Protein AF-A0A6P0I2V1-F1 (afdb_monomer_lite)

Secondary structure (DSSP, 8-state):
-------PPPPHHHHHHHHHHHHHHHHHHHHHHHHHHHHHTSPPP---TTS----B-TTSPBPPGGGT-

Sequence (69 aa):
MEESLPLEYPSMSRRQLLNFFTGAVVATTASAALYPAAKFFVTPGESNKDGSIIARDRLGYPIPASQIL

pLDDT: mean 87.05, std 12.36, range [44.97, 98.38]

Structure (mmCIF, N/CA/C/O backbone):
data_AF-A0A6P0I2V1-F1
#
_entry.id   AF-A0A6P0I2V1-F1
#
loop_
_atom_site.group_PDB
_atom_site.id
_atom_site.type_symbol
_atom_site.label_atom_id
_atom_site.label_alt_id
_atom_site.label_comp_id
_atom_site.label_asym_id
_atom_site.label_entity_id
_atom_site.label_seq_id
_atom_site.pdbx_PDB_ins_code
_atom_site.Cartn_x
_atom_site.Cartn_y
_atom_site.Cartn_z
_atom_site.occupancy
_atom_site.B_iso_or_equiv
_atom_site.auth_seq_id
_atom_site.auth_comp_id
_atom_site.auth_asym_id
_atom_site.auth_atom_id
_atom_site.pdbx_PDB_model_num
ATOM 1 N N . MET A 1 1 ? -29.306 -23.249 38.742 1.00 44.97 1 MET A N 1
ATOM 2 C CA . MET A 1 1 ? -29.144 -21.840 39.139 1.00 44.97 1 MET A CA 1
ATOM 3 C C . MET A 1 1 ? -28.262 -21.217 38.075 1.00 44.97 1 MET A C 1
ATOM 5 O O . MET A 1 1 ? -27.062 -21.448 38.111 1.00 44.97 1 MET A O 1
ATOM 9 N N . GLU A 1 2 ? -28.838 -20.580 37.052 1.00 53.06 2 GLU A N 1
ATOM 10 C CA . GLU A 1 2 ? -28.039 -19.745 36.153 1.00 53.06 2 GLU A CA 1
ATOM 11 C C . GLU A 1 2 ? -27.539 -18.541 36.953 1.00 53.06 2 GLU A C 1
ATOM 13 O O . GLU A 1 2 ? -28.324 -17.678 37.343 1.00 53.06 2 GLU A O 1
ATOM 18 N N . GLU A 1 3 ? -26.235 -18.486 37.215 1.00 58.22 3 GLU A N 1
ATOM 19 C CA . GLU A 1 3 ? -25.588 -17.231 37.583 1.00 58.22 3 GLU A CA 1
ATOM 20 C C . GLU A 1 3 ? -25.620 -16.311 36.360 1.00 58.22 3 GLU A C 1
ATOM 22 O O . GLU A 1 3 ? -24.740 -16.332 35.499 1.00 58.22 3 GLU A O 1
ATOM 27 N N . SER A 1 4 ? -26.684 -15.519 36.248 1.00 65.69 4 SER A N 1
ATOM 28 C CA . SER A 1 4 ? -26.719 -14.400 35.320 1.00 65.69 4 SER A CA 1
ATOM 29 C C . SER A 1 4 ? -25.683 -13.383 35.792 1.00 65.69 4 SER A C 1
ATOM 31 O O . SER A 1 4 ? -25.915 -12.672 36.772 1.00 65.69 4 SER A O 1
ATOM 33 N N . LEU A 1 5 ? -24.533 -13.324 35.117 1.00 68.81 5 LEU A N 1
ATOM 34 C CA . LEU A 1 5 ? -23.563 -12.250 35.313 1.00 68.81 5 LEU A CA 1
ATOM 35 C C . LEU A 1 5 ? -24.310 -10.909 35.216 1.00 68.81 5 LEU A C 1
ATOM 37 O O . LEU A 1 5 ? -25.008 -10.695 34.218 1.00 68.81 5 LEU A O 1
ATOM 41 N N . PRO A 1 6 ? -24.210 -10.008 36.209 1.00 66.25 6 PRO A N 1
ATOM 42 C CA . PRO A 1 6 ? -24.835 -8.700 36.110 1.00 66.25 6 PRO A CA 1
ATOM 43 C C . PRO A 1 6 ? -24.169 -7.944 34.956 1.00 66.25 6 PRO A C 1
ATOM 45 O O . PRO A 1 6 ? -23.046 -7.455 35.071 1.00 66.25 6 PRO A O 1
ATOM 48 N N . LEU A 1 7 ? -24.849 -7.897 33.808 1.00 70.69 7 LEU A N 1
ATOM 49 C CA . LEU A 1 7 ? -24.422 -7.140 32.636 1.00 70.69 7 LEU A CA 1
ATOM 50 C C . LEU A 1 7 ? -24.626 -5.655 32.927 1.00 70.69 7 LEU A C 1
ATOM 52 O O . LEU A 1 7 ? -25.648 -5.058 32.594 1.00 70.69 7 LEU A O 1
ATOM 56 N N . GLU A 1 8 ? -23.649 -5.067 33.607 1.00 79.38 8 GLU A N 1
ATOM 57 C CA . GLU A 1 8 ? -23.631 -3.642 33.883 1.00 79.38 8 GLU A CA 1
ATOM 58 C C . GLU A 1 8 ? -23.514 -2.870 32.562 1.00 79.38 8 GLU A C 1
ATOM 60 O O . GLU A 1 8 ? -22.637 -3.136 31.732 1.00 79.38 8 GLU A O 1
ATOM 65 N N . TYR A 1 9 ? -24.412 -1.908 32.337 1.00 84.62 9 TYR A N 1
ATOM 66 C CA . TYR A 1 9 ? -24.381 -1.125 31.109 1.00 84.62 9 TYR A CA 1
ATOM 67 C C . TYR A 1 9 ? -23.047 -0.370 30.997 1.00 84.62 9 TYR A C 1
ATOM 69 O O . TYR A 1 9 ? -22.620 0.302 31.943 1.00 84.62 9 TYR A O 1
ATOM 77 N N . PRO A 1 10 ? -22.380 -0.405 29.831 1.00 86.12 10 PRO A N 1
ATOM 78 C CA . PRO A 1 10 ? -21.127 0.307 29.664 1.00 86.12 10 PRO A CA 1
ATOM 79 C C . PRO A 1 10 ? -21.369 1.809 29.822 1.00 86.12 10 PRO A C 1
ATOM 81 O O . PRO A 1 10 ? -22.274 2.369 29.195 1.00 86.12 10 PRO A O 1
ATOM 84 N N . SER A 1 11 ? -20.545 2.453 30.650 1.00 92.88 11 SER A N 1
ATOM 85 C CA . SER A 1 11 ? -20.526 3.906 30.835 1.00 92.88 11 SER A CA 1
ATOM 86 C C . SER A 1 11 ? -20.201 4.629 29.522 1.00 92.88 11 SER A C 1
ATOM 88 O O . SER A 1 11 ? -19.583 4.063 28.617 1.00 92.88 11 SER A O 1
ATOM 90 N N . MET A 1 12 ? -20.587 5.903 29.413 1.00 95.50 12 MET A N 1
ATOM 91 C CA . MET A 1 12 ? -20.373 6.690 28.190 1.00 95.50 12 MET A CA 1
ATOM 92 C C . MET A 1 12 ? -18.898 6.798 27.788 1.00 95.50 12 MET A C 1
ATOM 94 O O . MET A 1 12 ? -18.592 6.690 26.603 1.00 95.50 12 MET A O 1
ATOM 98 N N . SER A 1 13 ? -17.980 6.925 28.751 1.00 96.12 13 SER A N 1
ATOM 99 C CA . SER A 1 13 ? -16.537 6.969 28.476 1.00 96.12 13 SER A CA 1
ATOM 100 C C . SER A 1 13 ? -16.026 5.674 27.841 1.00 96.12 13 SER A C 1
ATOM 102 O O . SER A 1 13 ? -15.280 5.722 26.867 1.00 96.12 13 SER A O 1
ATOM 104 N N . ARG A 1 14 ? -16.483 4.508 28.325 1.00 94.19 14 ARG A N 1
ATOM 105 C CA . ARG A 1 14 ? -16.134 3.197 27.751 1.00 94.19 14 ARG A CA 1
ATOM 106 C C . ARG A 1 14 ? -16.647 3.057 26.316 1.00 94.19 14 ARG A C 1
ATOM 108 O O . ARG A 1 14 ? -15.930 2.545 25.463 1.00 94.19 14 ARG A O 1
ATOM 115 N N . ARG A 1 15 ? -17.848 3.569 26.027 1.00 95.56 15 ARG A N 1
ATOM 116 C CA . ARG A 1 15 ? -18.413 3.588 24.665 1.00 95.56 15 ARG A CA 1
ATOM 117 C C . ARG A 1 15 ? -17.632 4.512 23.732 1.00 95.56 15 ARG A C 1
ATOM 119 O O . ARG A 1 15 ? -17.328 4.123 22.613 1.00 95.56 15 ARG A O 1
ATOM 126 N N . GLN A 1 16 ? -17.284 5.713 24.189 1.00 97.12 16 GLN A N 1
ATOM 127 C CA . GLN A 1 16 ? -16.496 6.669 23.403 1.00 97.12 16 GLN A CA 1
ATOM 128 C C . GLN A 1 16 ? -15.098 6.133 23.097 1.00 97.12 16 GLN A C 1
ATOM 130 O O . GLN A 1 16 ? -14.644 6.227 21.960 1.00 97.12 16 GLN A O 1
ATOM 135 N N . LEU A 1 17 ? -14.453 5.518 24.090 1.00 97.31 17 LEU A N 1
ATOM 136 C CA . LEU A 1 17 ? -13.161 4.866 23.919 1.00 97.31 17 LEU A CA 1
ATOM 137 C C . LEU A 1 17 ? -13.240 3.738 22.883 1.00 97.31 17 LEU A C 1
ATOM 139 O O . LEU A 1 17 ? -12.404 3.671 21.985 1.00 97.31 17 LEU A O 1
ATOM 143 N N . LEU A 1 18 ? -14.264 2.883 22.972 1.00 97.25 18 LEU A N 1
ATOM 144 C CA . LEU A 1 18 ? -14.470 1.812 22.001 1.00 97.25 18 LEU A CA 1
ATOM 145 C C . LEU A 1 18 ? -14.716 2.374 20.594 1.00 97.25 18 LEU A C 1
ATOM 147 O O . LEU A 1 18 ? -14.066 1.937 19.654 1.00 97.25 18 LEU A O 1
ATOM 151 N N . ASN A 1 19 ? -15.576 3.386 20.453 1.00 97.62 19 ASN A N 1
ATOM 152 C CA . ASN A 1 19 ? -15.838 4.038 19.168 1.00 97.62 19 ASN A CA 1
ATOM 153 C C . ASN A 1 19 ? -14.560 4.620 18.551 1.00 97.62 19 ASN A C 1
ATOM 155 O O . ASN A 1 19 ? -14.344 4.487 17.347 1.00 97.62 19 ASN A O 1
ATOM 159 N N . PHE A 1 20 ? -13.701 5.231 19.370 1.00 98.19 20 PHE A N 1
ATOM 160 C CA . PHE A 1 20 ? -12.403 5.725 18.926 1.00 98.19 20 PHE A CA 1
ATOM 161 C C . PHE A 1 20 ? -11.511 4.588 18.425 1.00 98.19 20 PHE A C 1
ATOM 163 O O . PHE A 1 20 ? -10.985 4.678 17.318 1.00 98.19 20 PHE A O 1
ATOM 170 N N . PHE A 1 21 ? -11.376 3.499 19.187 1.00 98.38 21 PHE A N 1
ATOM 171 C CA . PHE A 1 21 ? -10.567 2.357 18.763 1.00 98.38 21 PHE A CA 1
ATOM 172 C C . PHE A 1 21 ? -11.105 1.700 17.496 1.00 98.38 21 PHE A C 1
ATOM 174 O O . PHE A 1 21 ? -10.335 1.424 16.579 1.00 98.38 21 PHE A O 1
ATOM 181 N N . THR A 1 22 ? -12.418 1.499 17.402 1.00 97.75 22 THR A N 1
ATOM 182 C CA . THR A 1 22 ? -13.054 0.974 16.193 1.00 97.75 22 THR A CA 1
ATOM 183 C C . THR A 1 22 ? -12.772 1.883 14.998 1.00 97.75 22 THR A C 1
ATOM 185 O O . THR A 1 22 ? -12.333 1.399 13.956 1.00 97.75 22 THR A O 1
ATOM 188 N N . GLY A 1 23 ? -12.940 3.199 15.157 1.00 98.25 23 GLY A N 1
ATOM 189 C CA . GLY A 1 23 ? -12.624 4.176 14.116 1.00 98.25 23 GLY A CA 1
ATOM 190 C C . GLY A 1 23 ? -11.150 4.148 13.704 1.00 98.25 23 GLY A C 1
ATOM 191 O O . GLY A 1 23 ? -10.849 4.132 12.513 1.00 98.25 23 GLY A O 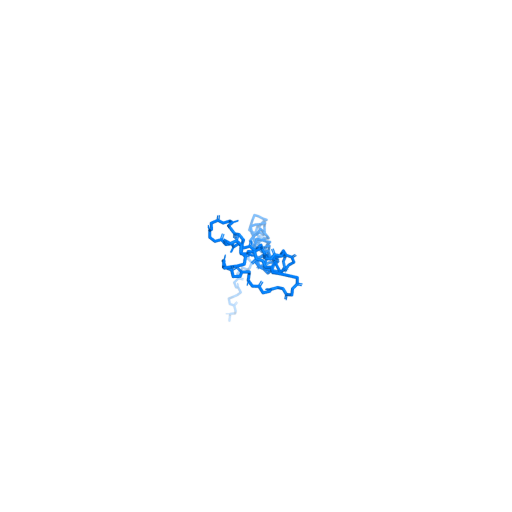1
ATOM 192 N N . ALA A 1 24 ? -10.232 4.068 14.669 1.00 98.38 24 ALA A N 1
ATOM 193 C CA . ALA A 1 24 ? -8.795 4.008 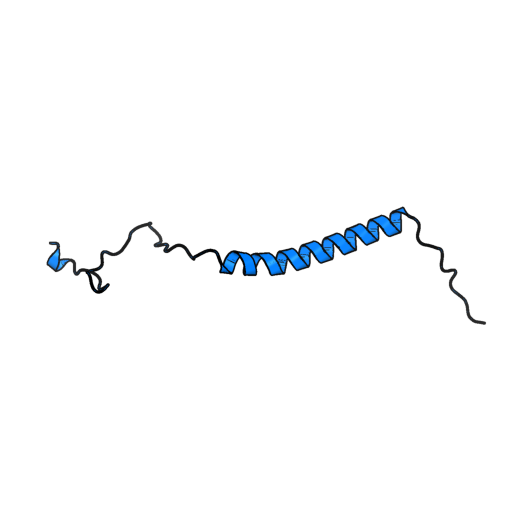14.420 1.00 98.38 24 ALA A CA 1
ATOM 194 C C . ALA A 1 24 ? -8.387 2.742 13.649 1.00 98.38 24 ALA A C 1
ATOM 196 O O . ALA A 1 24 ? -7.612 2.824 12.695 1.00 98.38 24 ALA A O 1
ATOM 197 N N . VAL A 1 25 ? -8.933 1.577 14.012 1.00 98.38 25 VAL A N 1
ATOM 198 C CA . VAL A 1 25 ? -8.675 0.309 13.309 1.00 98.38 25 VAL A CA 1
ATOM 199 C C . VAL A 1 25 ? -9.184 0.365 11.868 1.00 98.38 25 VAL A C 1
ATOM 201 O O . VAL A 1 25 ? -8.455 -0.001 10.942 1.00 98.38 25 VAL A O 1
ATOM 204 N N . VAL A 1 26 ? -10.404 0.872 11.659 1.00 98.38 26 VAL A N 1
ATOM 205 C CA . VAL A 1 26 ? -10.982 1.033 10.316 1.00 98.38 26 VAL A CA 1
ATOM 206 C C . VAL A 1 26 ? -10.148 2.002 9.481 1.00 98.38 26 VAL A C 1
ATOM 208 O O . 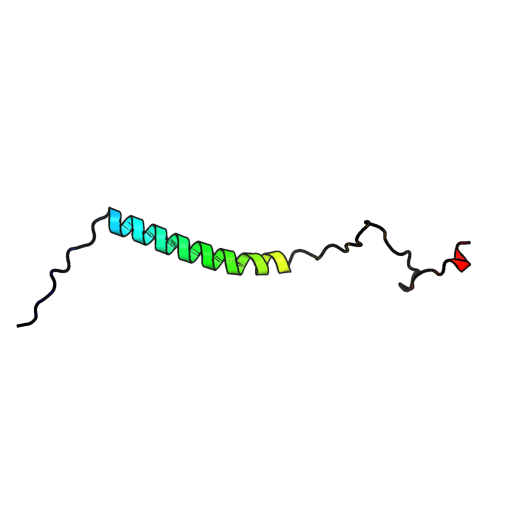VAL A 1 26 ? -9.768 1.665 8.362 1.00 98.38 26 VAL A O 1
ATOM 211 N N . ALA A 1 27 ? -9.804 3.168 10.029 1.00 98.19 27 ALA A N 1
ATOM 212 C CA . ALA A 1 27 ? -9.011 4.175 9.332 1.00 98.19 27 ALA A CA 1
ATOM 213 C C . ALA A 1 27 ? -7.621 3.647 8.948 1.00 98.19 27 ALA A C 1
ATOM 215 O O . ALA A 1 27 ? -7.170 3.860 7.823 1.00 98.19 27 ALA A O 1
ATOM 216 N N . THR A 1 28 ? -6.962 2.914 9.850 1.00 98.25 28 THR A N 1
ATOM 217 C CA . THR A 1 28 ? -5.635 2.328 9.604 1.00 98.25 28 THR A CA 1
ATOM 218 C C . THR A 1 28 ? -5.695 1.288 8.491 1.00 98.25 28 THR A C 1
ATOM 220 O O . THR A 1 28 ? -4.897 1.334 7.558 1.00 98.25 28 THR A O 1
ATOM 223 N N . THR A 1 29 ? -6.682 0.391 8.540 1.00 97.75 29 THR A N 1
ATOM 224 C CA . THR A 1 29 ? -6.877 -0.652 7.522 1.00 97.75 29 THR A CA 1
ATOM 225 C C . THR A 1 29 ? -7.199 -0.043 6.157 1.00 97.75 29 THR A C 1
ATOM 227 O O . THR A 1 29 ? -6.588 -0.407 5.153 1.00 97.75 29 THR A O 1
ATOM 230 N N . ALA A 1 30 ? -8.110 0.935 6.118 1.00 97.94 30 ALA A N 1
ATOM 231 C CA . ALA A 1 30 ? -8.465 1.646 4.895 1.00 97.94 30 ALA A CA 1
ATOM 232 C C . ALA A 1 30 ? -7.257 2.387 4.302 1.00 97.94 30 ALA A C 1
ATOM 234 O O . ALA A 1 30 ? -7.004 2.287 3.105 1.00 97.94 30 ALA A O 1
ATOM 235 N N . SER A 1 31 ? -6.469 3.069 5.136 1.00 97.81 31 SER A N 1
ATOM 236 C CA . SER A 1 31 ? -5.268 3.796 4.703 1.00 97.81 31 SER A CA 1
ATOM 237 C C . SER A 1 31 ? -4.186 2.854 4.173 1.00 97.81 31 SER A C 1
ATOM 239 O O . SER A 1 31 ? -3.559 3.149 3.157 1.00 97.81 31 SER A O 1
ATOM 241 N N . ALA A 1 32 ? -3.994 1.701 4.818 1.00 97.00 32 ALA A N 1
ATOM 242 C CA . ALA A 1 32 ? -3.035 0.689 4.388 1.00 97.00 32 ALA A CA 1
ATOM 243 C C . ALA A 1 32 ? -3.378 0.113 3.006 1.00 97.00 32 ALA A C 1
ATOM 245 O O . ALA A 1 32 ? -2.478 -0.103 2.200 1.00 97.00 32 ALA A O 1
ATOM 246 N N . ALA A 1 33 ? -4.666 -0.090 2.711 1.00 97.06 33 ALA A N 1
ATOM 247 C CA . ALA A 1 33 ? -5.119 -0.509 1.386 1.00 97.06 33 ALA A CA 1
ATOM 248 C C . ALA A 1 33 ? -5.068 0.636 0.357 1.00 97.06 33 ALA A C 1
ATOM 250 O O . ALA A 1 33 ? -4.709 0.421 -0.802 1.00 97.06 33 ALA A O 1
ATOM 251 N N . LEU A 1 34 ? -5.391 1.863 0.776 1.00 97.31 34 LEU A N 1
ATOM 252 C CA . LEU A 1 34 ? -5.437 3.030 -0.103 1.00 97.31 34 LEU A CA 1
ATOM 253 C C . LEU A 1 34 ? -4.043 3.487 -0.553 1.00 97.31 34 LEU A C 1
ATOM 255 O O . LEU A 1 34 ? -3.895 3.910 -1.694 1.00 97.31 34 LEU A O 1
ATOM 259 N N . TYR A 1 35 ? -3.015 3.386 0.297 1.00 95.75 35 TYR A N 1
ATOM 260 C CA . TYR A 1 35 ? -1.655 3.819 -0.042 1.00 95.75 35 TYR A CA 1
ATOM 261 C C . TYR A 1 35 ? -1.089 3.155 -1.314 1.00 95.75 35 TYR A C 1
ATOM 263 O O . TYR A 1 35 ? -0.714 3.884 -2.235 1.00 95.75 35 TYR A O 1
ATOM 271 N N . PRO A 1 36 ? -1.029 1.812 -1.439 1.00 95.12 36 PRO A N 1
ATOM 272 C CA . PRO A 1 36 ? -0.541 1.176 -2.659 1.00 95.12 36 PRO A CA 1
ATOM 273 C C . PRO A 1 36 ? -1.474 1.421 -3.850 1.00 95.12 36 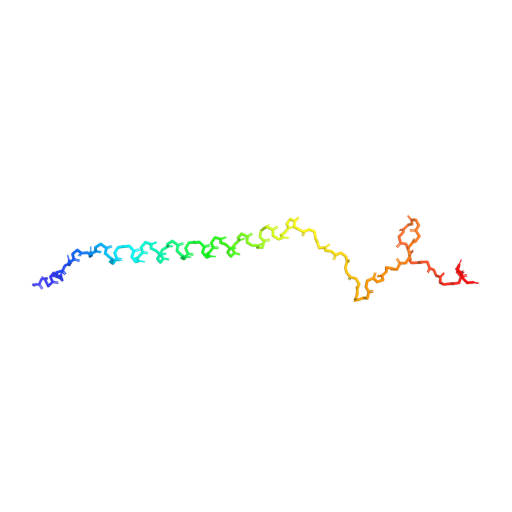PRO A C 1
ATOM 275 O O . PRO A 1 36 ? -0.984 1.614 -4.959 1.00 95.12 36 PRO A O 1
ATOM 278 N N . ALA A 1 37 ? -2.792 1.480 -3.629 1.00 95.75 37 ALA A N 1
ATOM 279 C CA . ALA A 1 37 ? -3.759 1.779 -4.683 1.00 95.75 37 ALA A CA 1
ATOM 280 C C . ALA A 1 37 ? -3.545 3.180 -5.277 1.00 95.75 37 ALA A C 1
ATOM 282 O O . ALA A 1 37 ? -3.546 3.342 -6.491 1.00 95.75 37 ALA A O 1
ATOM 283 N N . ALA A 1 38 ? -3.292 4.185 -4.437 1.00 95.75 38 ALA A N 1
ATOM 284 C CA . ALA A 1 38 ? -2.957 5.532 -4.883 1.00 95.75 38 ALA A CA 1
ATOM 285 C C . ALA A 1 38 ? -1.574 5.575 -5.550 1.00 95.75 38 ALA A C 1
ATOM 287 O O . ALA A 1 38 ? -1.410 6.183 -6.606 1.00 95.75 38 ALA A O 1
ATOM 288 N N . LYS A 1 39 ? -0.582 4.888 -4.968 1.00 94.12 39 LYS A N 1
ATOM 289 C CA . LYS A 1 39 ? 0.788 4.841 -5.496 1.00 94.12 39 LYS A CA 1
ATOM 290 C C . LYS A 1 39 ? 0.874 4.170 -6.866 1.00 94.12 39 LYS A C 1
ATOM 292 O O . LYS A 1 39 ? 1.743 4.533 -7.643 1.00 94.12 39 LYS A O 1
ATOM 297 N N . PHE A 1 40 ? -0.032 3.248 -7.184 1.00 93.06 40 PHE A N 1
ATOM 298 C CA . PHE A 1 40 ? -0.121 2.628 -8.506 1.00 93.06 40 PHE A CA 1
ATOM 299 C C . PHE A 1 40 ? -0.334 3.649 -9.636 1.00 93.06 40 PHE A C 1
ATOM 301 O O . PHE A 1 40 ? 0.188 3.468 -10.732 1.00 93.06 40 PHE A O 1
ATOM 308 N N . PHE A 1 41 ? -1.055 4.741 -9.369 1.00 94.62 41 PHE A N 1
ATOM 309 C CA . PHE A 1 41 ? -1.280 5.804 -10.353 1.00 94.62 41 PHE A CA 1
ATOM 310 C C . PHE A 1 41 ? -0.118 6.798 -10.459 1.00 94.62 41 PHE A C 1
ATOM 312 O O . PHE A 1 41 ? -0.094 7.616 -11.378 1.00 94.62 41 PHE A O 1
ATOM 319 N N . VAL A 1 42 ? 0.850 6.742 -9.541 1.00 92.44 42 VAL A N 1
ATOM 320 C CA . VAL A 1 42 ? 2.064 7.555 -9.613 1.00 92.44 42 VAL A CA 1
ATOM 321 C C . VAL A 1 42 ? 3.061 6.830 -10.505 1.00 92.44 42 VAL A C 1
ATOM 323 O O . VAL A 1 42 ? 3.487 5.715 -10.201 1.00 92.44 42 VAL A O 1
ATOM 326 N N . THR A 1 43 ? 3.446 7.463 -11.611 1.00 89.50 43 THR A N 1
ATOM 327 C CA . THR A 1 43 ? 4.425 6.883 -12.529 1.00 89.50 43 THR A CA 1
ATOM 328 C C . THR A 1 43 ? 5.768 6.678 -11.821 1.00 89.50 43 THR A C 1
ATOM 330 O O . THR A 1 43 ? 6.217 7.554 -11.071 1.00 89.50 43 THR A O 1
ATOM 333 N N . PRO A 1 44 ? 6.440 5.532 -12.030 1.00 84.12 44 PRO A N 1
ATOM 334 C CA . PRO A 1 44 ? 7.806 5.374 -11.562 1.00 84.12 44 PRO A CA 1
ATOM 335 C C . PRO A 1 44 ? 8.684 6.379 -12.311 1.00 84.12 44 PRO A C 1
ATOM 337 O O . PRO A 1 44 ? 8.667 6.435 -13.539 1.00 84.12 44 PRO A O 1
ATOM 340 N N . GLY A 1 45 ? 9.436 7.193 -11.573 1.00 82.00 45 GLY A N 1
ATOM 341 C CA . GLY A 1 45 ? 10.447 8.047 -12.186 1.00 82.00 45 GLY A CA 1
ATOM 342 C C . GLY A 1 45 ? 11.547 7.183 -12.798 1.00 82.00 45 GLY A C 1
ATOM 343 O O . GLY A 1 45 ? 12.032 6.254 -12.151 1.00 82.00 45 GLY A O 1
ATOM 344 N N . GLU A 1 46 ? 11.955 7.488 -14.026 1.00 76.31 46 GLU A N 1
ATOM 345 C CA . GLU A 1 46 ? 13.181 6.928 -14.589 1.00 76.31 46 GLU A CA 1
ATOM 346 C C . GLU A 1 46 ? 14.366 7.501 -13.799 1.00 76.31 46 GLU A C 1
ATOM 348 O O . GLU A 1 46 ? 14.665 8.691 -13.897 1.00 76.31 46 GLU A O 1
ATOM 353 N N . SER A 1 47 ? 15.015 6.688 -12.960 1.00 66.75 47 SER A N 1
ATOM 354 C CA . SER A 1 47 ? 16.206 7.108 -12.218 1.00 66.75 47 SER A CA 1
ATOM 355 C C . SER A 1 47 ? 17.419 6.269 -12.607 1.00 66.75 47 SER A C 1
ATOM 357 O O . SER A 1 47 ? 17.444 5.046 -12.481 1.00 66.75 47 SER A O 1
ATOM 359 N N . ASN A 1 48 ? 18.456 6.956 -13.078 1.00 69.19 48 ASN A N 1
ATOM 360 C CA . ASN A 1 48 ? 19.823 6.452 -13.077 1.00 69.19 48 ASN A CA 1
ATOM 361 C C . ASN A 1 48 ? 20.516 6.969 -11.813 1.00 69.19 48 ASN A C 1
ATOM 363 O O . ASN A 1 48 ? 20.228 8.080 -11.367 1.00 69.19 48 ASN A O 1
ATOM 367 N N . LYS A 1 49 ? 21.436 6.176 -11.245 1.00 69.50 49 LYS A N 1
ATOM 368 C CA . LYS A 1 49 ? 22.125 6.469 -9.968 1.00 69.50 49 LYS A CA 1
ATOM 369 C C . LYS A 1 49 ? 22.729 7.877 -9.895 1.00 69.50 49 LYS A C 1
ATOM 371 O O . LYS A 1 49 ? 22.688 8.482 -8.831 1.00 69.50 49 LYS A O 1
ATOM 376 N N . ASP A 1 50 ? 23.191 8.398 -11.029 1.00 81.00 50 ASP A N 1
ATOM 377 C CA . ASP A 1 50 ? 23.910 9.673 -11.111 1.00 81.00 50 ASP A CA 1
ATOM 378 C C . ASP A 1 50 ? 23.127 10.758 -11.877 1.00 81.00 50 ASP A C 1
ATOM 380 O O . ASP A 1 50 ? 23.687 11.782 -12.257 1.00 81.00 50 ASP A O 1
ATOM 384 N N . GLY A 1 51 ? 21.839 10.529 -12.176 1.00 79.06 51 GLY A N 1
ATOM 385 C CA . GLY A 1 51 ? 21.009 11.447 -12.973 1.00 79.06 51 GLY A CA 1
ATOM 386 C C . GLY A 1 51 ? 21.397 11.546 -14.456 1.00 79.06 51 GLY A C 1
ATOM 387 O O . GLY A 1 51 ? 20.794 12.310 -15.207 1.00 79.06 51 GLY A O 1
ATOM 388 N N . SER A 1 52 ? 22.389 10.771 -14.894 1.00 82.81 52 SER A N 1
ATOM 389 C CA . SER A 1 52 ? 22.809 10.687 -16.290 1.00 82.81 52 SER A CA 1
ATOM 390 C C . SER A 1 52 ? 21.813 9.881 -17.125 1.00 82.81 52 SER A C 1
ATOM 392 O O . SER A 1 52 ? 21.171 8.949 -16.643 1.00 82.81 52 SER A O 1
ATOM 394 N N . ILE A 1 53 ? 21.692 10.213 -18.408 1.00 82.75 53 ILE A N 1
ATOM 395 C CA . ILE A 1 53 ? 20.827 9.505 -19.358 1.00 82.75 53 ILE A CA 1
ATOM 396 C C . ILE A 1 53 ? 21.706 9.019 -20.510 1.00 82.75 53 ILE A C 1
ATOM 398 O O . ILE A 1 53 ? 22.525 9.772 -21.035 1.00 82.75 53 ILE A O 1
ATOM 402 N N . ILE A 1 54 ? 21.556 7.750 -20.897 1.00 85.56 54 ILE A N 1
ATOM 403 C CA . ILE A 1 54 ? 22.256 7.193 -22.061 1.00 85.56 54 ILE A CA 1
ATOM 404 C C . ILE A 1 54 ? 21.616 7.781 -23.318 1.00 85.56 54 ILE A C 1
ATOM 406 O O . ILE A 1 54 ? 20.410 7.630 -23.518 1.00 85.56 54 ILE A O 1
ATOM 410 N N . ALA A 1 55 ? 22.419 8.422 -24.167 1.00 87.69 55 ALA A N 1
ATOM 411 C CA . ALA A 1 55 ? 21.956 8.928 -25.452 1.00 87.69 55 ALA A CA 1
ATOM 412 C C . ALA A 1 55 ? 21.525 7.767 -26.363 1.00 87.69 55 ALA A C 1
ATOM 414 O O . ALA A 1 55 ? 22.249 6.779 -26.522 1.00 87.69 55 ALA A O 1
AT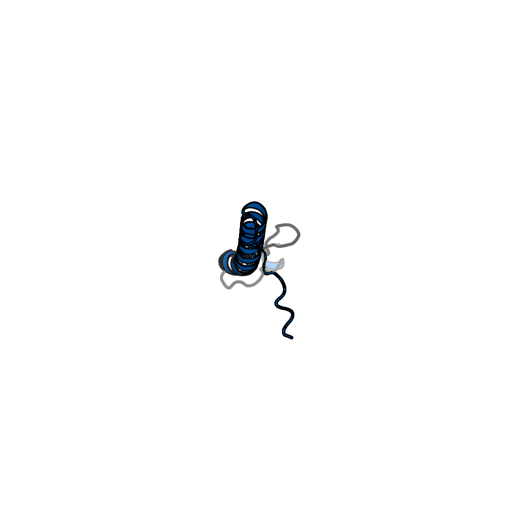OM 415 N N . ARG A 1 56 ? 20.337 7.895 -26.957 1.00 90.06 56 ARG A N 1
ATOM 416 C CA . ARG A 1 56 ? 19.742 6.900 -27.853 1.00 90.06 56 ARG A CA 1
ATOM 417 C C . ARG A 1 56 ? 19.432 7.528 -29.206 1.00 90.06 56 ARG A C 1
ATOM 419 O O . ARG A 1 56 ? 19.145 8.721 -29.285 1.00 90.06 56 ARG A O 1
ATOM 426 N N . ASP A 1 57 ? 19.502 6.727 -30.258 1.00 90.50 57 ASP A N 1
ATOM 427 C CA . ASP A 1 57 ? 19.115 7.125 -31.607 1.00 90.50 57 ASP A CA 1
ATOM 428 C C . ASP A 1 57 ? 17.582 7.205 -31.772 1.00 90.50 57 ASP A C 1
ATOM 430 O O . ASP A 1 57 ? 16.810 7.006 -30.830 1.00 90.50 57 ASP A O 1
ATOM 434 N N . ARG A 1 58 ? 17.120 7.480 -32.999 1.00 90.12 58 ARG A N 1
ATOM 435 C CA . ARG A 1 58 ? 15.683 7.576 -33.325 1.00 90.12 58 ARG A CA 1
ATOM 436 C C . ARG A 1 58 ? 14.909 6.269 -33.119 1.00 90.12 58 ARG A C 1
ATOM 438 O O . ARG A 1 58 ? 13.687 6.313 -33.022 1.00 90.12 58 ARG A O 1
ATOM 445 N N . LEU A 1 59 ? 15.594 5.129 -33.106 1.00 92.12 59 LEU A N 1
ATOM 446 C CA . LEU A 1 59 ? 15.012 3.800 -32.924 1.00 92.12 59 LEU A CA 1
ATOM 447 C C . LEU A 1 59 ? 15.133 3.316 -31.466 1.00 92.12 59 LEU A C 1
ATOM 449 O O . LEU A 1 59 ? 14.613 2.255 -31.131 1.00 92.12 59 LEU A O 1
ATOM 453 N N . GLY A 1 60 ? 15.780 4.094 -30.591 1.00 89.25 60 GLY A N 1
ATOM 454 C CA . GLY A 1 60 ? 15.981 3.774 -29.181 1.00 89.25 60 GLY A CA 1
ATOM 455 C C . GLY A 1 60 ? 17.260 2.985 -28.877 1.00 89.25 60 GLY A C 1
ATOM 456 O O . GLY A 1 60 ? 17.437 2.570 -27.726 1.00 89.25 60 GLY A O 1
ATOM 457 N N . TYR A 1 61 ? 18.155 2.790 -29.851 1.00 91.56 61 TYR A N 1
ATOM 458 C CA . TYR A 1 61 ? 19.440 2.119 -29.651 1.00 91.56 61 TYR A CA 1
ATOM 459 C C . TYR A 1 61 ? 20.478 3.068 -29.039 1.00 91.56 61 TYR A C 1
ATOM 461 O O . TYR A 1 61 ? 20.538 4.233 -29.433 1.00 91.56 61 TYR A O 1
ATOM 469 N N . PRO A 1 62 ? 21.323 2.607 -28.097 1.00 91.69 62 PRO A N 1
ATOM 470 C CA . PRO A 1 62 ? 22.433 3.408 -27.583 1.00 91.69 62 PRO A CA 1
ATOM 471 C C . PRO A 1 62 ? 23.388 3.837 -28.704 1.00 91.69 62 PRO A C 1
ATOM 473 O O . PRO A 1 62 ? 23.797 3.006 -29.515 1.00 91.69 62 PRO A O 1
ATOM 476 N N . ILE A 1 63 ? 23.770 5.116 -28.730 1.00 90.12 63 ILE A N 1
ATOM 477 C CA . ILE A 1 63 ? 24.701 5.637 -29.740 1.00 90.12 63 ILE A CA 1
ATOM 478 C C . ILE A 1 63 ? 26.132 5.183 -29.387 1.00 90.12 63 ILE A C 1
ATOM 480 O O . ILE A 1 63 ? 26.607 5.497 -28.291 1.00 90.12 63 ILE A O 1
ATOM 484 N N . PRO A 1 64 ? 26.844 4.451 -30.267 1.00 88.50 64 PRO A N 1
ATOM 485 C CA . PRO A 1 64 ? 28.220 4.041 -30.010 1.00 88.50 64 PRO A CA 1
ATOM 486 C C . PRO A 1 64 ? 29.161 5.251 -30.014 1.00 88.50 64 PRO A C 1
ATOM 488 O O . PRO A 1 64 ? 29.052 6.142 -30.854 1.00 88.50 64 PRO A O 1
ATOM 491 N N . ALA A 1 65 ? 30.135 5.257 -29.100 1.00 86.19 65 ALA A N 1
ATOM 492 C CA . ALA A 1 65 ? 31.073 6.373 -28.945 1.00 86.19 65 ALA A CA 1
ATOM 493 C C . ALA A 1 65 ? 31.874 6.678 -30.227 1.00 86.19 65 ALA A C 1
ATOM 495 O O . ALA A 1 65 ? 32.222 7.828 -30.465 1.00 86.19 65 ALA A O 1
ATOM 496 N N . SER A 1 66 ? 32.094 5.673 -31.081 1.00 86.06 66 SER A N 1
ATOM 497 C CA . SER A 1 66 ? 32.762 5.814 -32.382 1.00 86.06 66 SER A CA 1
ATOM 498 C C . SER A 1 66 ? 31.995 6.643 -33.417 1.00 86.06 66 SER A C 1
ATOM 500 O O . SER A 1 66 ? 32.546 6.955 -34.463 1.00 86.06 66 SER A O 1
ATOM 502 N N . GLN A 1 67 ? 30.716 6.945 -33.183 1.00 78.38 67 GLN A N 1
ATOM 503 C CA . GLN A 1 67 ? 29.926 7.836 -34.042 1.00 78.38 67 GLN A CA 1
ATOM 504 C C . GLN A 1 67 ? 29.931 9.289 -33.544 1.00 78.38 67 GLN A C 1
ATOM 506 O O . GLN A 1 67 ? 29.420 10.168 -34.235 1.00 78.38 67 GLN A O 1
ATOM 511 N N . ILE A 1 68 ? 30.455 9.530 -32.340 1.00 76.12 68 ILE A N 1
ATOM 512 C CA . ILE A 1 68 ? 30.472 10.838 -31.672 1.00 76.12 68 ILE A CA 1
ATOM 513 C C . ILE A 1 68 ? 31.899 11.416 -31.634 1.00 76.12 68 ILE A C 1
ATOM 515 O O . ILE A 1 68 ? 32.053 12.635 -31.689 1.00 76.12 68 ILE A O 1
ATOM 519 N N . LEU A 1 69 ? 32.914 10.548 -31.527 1.00 62.44 69 LEU A N 1
ATOM 520 C CA . LEU A 1 69 ? 34.352 10.852 -31.486 1.00 62.44 69 LEU A CA 1
ATOM 521 C C . LEU A 1 69 ? 35.019 10.535 -32.827 1.00 62.44 69 LEU A C 1
ATOM 523 O O . LEU A 1 69 ? 35.902 11.323 -33.227 1.00 62.44 69 LEU A O 1
#

Radius of gyratio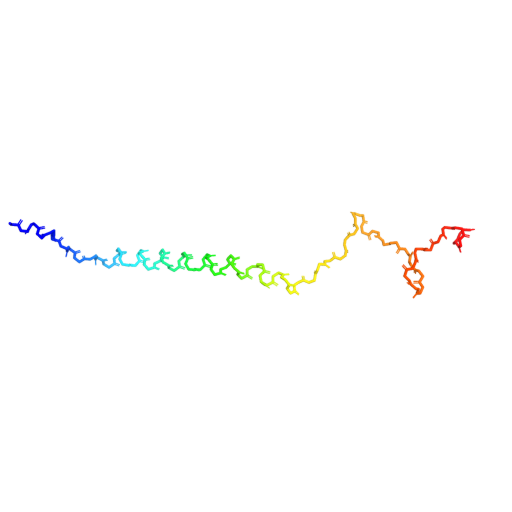n: 30.29 Å; chains: 1; bounding box: 64×33×73 Å

Foldseek 3Di:
DPPPDPPDDDDPVRVVVVVVVVVVVVVVVVCVVVVVVVVVPPDDDDDDPVNDDFDADPVRHGDDVVVVD